Protein AF-A0A958XI95-F1 (afdb_monomer_lite)

Structure (mmCIF, N/CA/C/O backbone):
data_AF-A0A958XI95-F1
#
_entry.id   AF-A0A958XI95-F1
#
loop_
_atom_site.group_PDB
_atom_site.id
_atom_site.type_symbol
_atom_site.label_atom_id
_atom_site.label_alt_id
_atom_site.label_comp_id
_atom_site.label_asym_id
_atom_site.label_entity_id
_atom_site.label_seq_id
_atom_site.pdbx_PDB_ins_code
_atom_site.Cartn_x
_atom_site.Cartn_y
_atom_site.Cartn_z
_atom_site.occupancy
_atom_site.B_iso_or_equiv
_atom_site.auth_seq_id
_atom_site.auth_comp_id
_atom_site.auth_asym_id
_atom_site.auth_atom_id
_atom_site.pdbx_PDB_model_num
ATOM 1 N N . LYS A 1 1 ? 26.316 7.091 27.834 1.00 34.41 1 LYS A N 1
ATOM 2 C CA . LYS A 1 1 ? 27.260 6.663 26.771 1.00 34.41 1 LYS A CA 1
ATOM 3 C C . LYS A 1 1 ? 26.733 7.247 25.465 1.00 34.41 1 LYS A C 1
ATOM 5 O O . LYS A 1 1 ? 25.689 6.812 25.010 1.00 34.41 1 LYS A O 1
ATOM 10 N N . THR A 1 2 ? 27.355 8.315 24.982 1.00 35.72 2 THR A N 1
ATOM 11 C CA . THR A 1 2 ? 26.957 9.104 23.804 1.00 35.72 2 THR A CA 1
ATOM 12 C C . THR A 1 2 ? 27.548 8.501 22.528 1.00 35.72 2 THR A C 1
ATOM 14 O O . THR A 1 2 ? 28.685 8.034 22.557 1.00 35.72 2 THR A O 1
ATOM 17 N N . TRP A 1 3 ? 26.789 8.496 21.426 1.00 38.38 3 TRP A N 1
ATOM 18 C CA . TRP A 1 3 ? 27.244 8.058 20.099 1.00 38.38 3 TRP A CA 1
ATOM 19 C C . TRP A 1 3 ? 26.587 8.900 18.988 1.00 38.38 3 TRP A C 1
ATOM 21 O O . TRP A 1 3 ? 25.364 8.967 18.934 1.00 38.38 3 TRP A O 1
ATOM 31 N N . GLY A 1 4 ? 27.412 9.481 18.099 1.00 38.25 4 GLY A N 1
ATOM 32 C CA . GLY A 1 4 ? 27.038 9.953 16.750 1.00 38.25 4 GLY A CA 1
ATOM 33 C C . GLY A 1 4 ? 26.987 11.480 16.515 1.00 38.25 4 GLY A C 1
ATOM 34 O O . GLY A 1 4 ? 26.253 12.167 17.223 1.00 38.25 4 GLY A O 1
ATOM 35 N N . PRO A 1 5 ? 27.708 12.034 15.510 1.00 53.41 5 PRO A N 1
ATOM 36 C CA . PRO A 1 5 ? 27.548 13.417 15.060 1.00 53.41 5 PRO A CA 1
ATOM 37 C C . PRO A 1 5 ? 26.402 13.508 14.037 1.00 53.41 5 PRO A C 1
ATOM 39 O O . PRO A 1 5 ? 26.404 12.777 13.049 1.00 53.41 5 PRO A O 1
ATOM 42 N N . GLY A 1 6 ? 25.435 14.405 14.260 1.00 43.75 6 GLY A N 1
ATOM 43 C CA . GLY A 1 6 ? 24.374 14.687 13.280 1.00 43.75 6 GLY A CA 1
ATOM 44 C C . GLY A 1 6 ? 22.938 14.752 13.808 1.00 43.75 6 GLY A C 1
ATOM 45 O O . GLY A 1 6 ? 22.043 14.251 13.141 1.00 43.75 6 GLY A O 1
ATOM 46 N N . GLY A 1 7 ? 22.721 15.358 14.980 1.00 47.81 7 GLY A N 1
ATOM 47 C CA . GLY A 1 7 ? 21.636 16.330 15.191 1.00 47.81 7 GLY A CA 1
ATOM 48 C C . GLY A 1 7 ? 20.198 15.959 14.822 1.00 47.81 7 GLY A C 1
ATOM 49 O O . GLY A 1 7 ? 19.493 16.825 14.323 1.00 47.81 7 GLY A O 1
ATOM 50 N N . ASP A 1 8 ? 19.742 14.740 15.093 1.00 54.41 8 ASP A N 1
ATOM 51 C CA . ASP A 1 8 ? 18.304 14.476 15.161 1.00 54.41 8 ASP A CA 1
ATOM 52 C C . ASP A 1 8 ? 17.997 13.586 16.364 1.00 54.41 8 ASP A C 1
ATOM 54 O O . ASP A 1 8 ? 18.097 12.362 16.327 1.00 54.41 8 ASP A O 1
ATOM 58 N N . THR A 1 9 ? 17.734 14.243 17.489 1.00 55.09 9 THR A N 1
ATOM 59 C CA . THR A 1 9 ? 17.314 13.615 18.744 1.00 55.09 9 THR A CA 1
ATOM 60 C C . THR A 1 9 ? 15.825 13.838 18.979 1.00 55.09 9 THR A C 1
ATOM 62 O O . THR A 1 9 ? 15.398 13.983 20.126 1.00 55.09 9 THR A O 1
ATOM 65 N N . THR A 1 10 ? 15.023 13.934 17.915 1.00 61.06 10 THR A N 1
ATOM 66 C CA . THR A 1 10 ? 13.573 14.014 18.069 1.00 61.06 10 THR A CA 1
ATOM 67 C C . THR A 1 10 ? 13.024 12.624 18.381 1.00 61.06 10 THR A C 1
ATOM 69 O O . THR A 1 10 ? 12.944 11.731 17.544 1.00 61.06 10 THR A O 1
ATOM 72 N N . GLN A 1 11 ? 12.690 12.408 19.653 1.00 66.12 11 GLN A N 1
ATOM 73 C CA . GLN A 1 11 ? 11.937 11.233 20.065 1.00 66.12 11 GLN A CA 1
ATOM 74 C C . GLN A 1 11 ? 10.451 11.542 19.895 1.00 66.12 11 GLN A C 1
ATOM 76 O O . GLN A 1 11 ? 9.827 12.149 20.764 1.00 66.12 11 GLN A O 1
ATOM 81 N N . THR A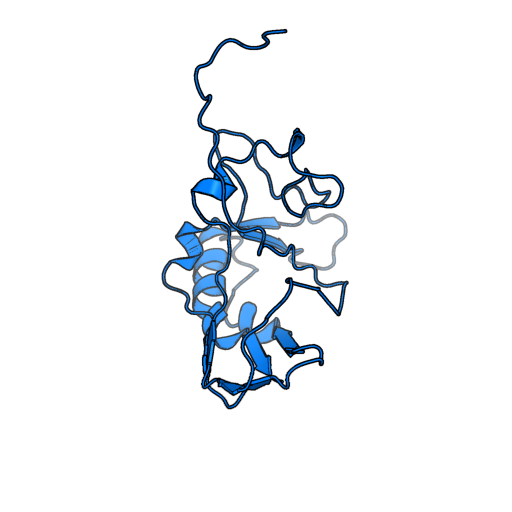 1 12 ? 9.893 11.119 18.768 1.00 69.81 12 THR A N 1
ATOM 82 C CA . THR A 1 12 ? 8.451 11.178 18.523 1.00 69.81 12 THR A CA 1
ATOM 83 C C . THR A 1 12 ? 7.826 9.840 18.900 1.00 69.81 12 THR A C 1
ATOM 85 O O . THR A 1 12 ? 8.386 8.781 18.620 1.00 69.81 12 THR A O 1
ATOM 88 N N . THR A 1 13 ? 6.668 9.881 19.555 1.00 74.38 13 THR A N 1
ATOM 89 C CA . THR A 1 13 ? 5.850 8.688 19.800 1.00 74.38 13 THR A CA 1
ATOM 90 C C . THR A 1 13 ? 4.649 8.722 18.869 1.00 74.38 13 THR A C 1
ATOM 92 O O . THR A 1 13 ? 4.057 9.777 18.652 1.00 74.38 13 THR A O 1
ATOM 95 N N . PHE A 1 14 ? 4.313 7.576 18.295 1.00 78.94 14 PHE A N 1
ATOM 96 C CA . PHE A 1 14 ? 3.119 7.379 17.485 1.00 78.94 14 PHE A CA 1
ATOM 97 C C . PHE A 1 14 ? 2.496 6.034 17.863 1.00 78.94 14 PHE A C 1
ATOM 99 O O . PHE A 1 14 ? 3.168 5.171 18.434 1.00 78.94 14 PHE A O 1
ATOM 106 N N . THR A 1 15 ? 1.205 5.878 17.588 1.00 80.50 15 THR A N 1
ATOM 107 C CA . THR A 1 15 ? 0.494 4.615 17.802 1.00 80.50 15 THR A CA 1
ATOM 108 C C . THR A 1 15 ? 1.061 3.543 16.876 1.00 80.50 15 THR A C 1
ATOM 110 O O . THR A 1 15 ? 1.226 3.798 15.691 1.00 80.50 15 THR A O 1
ATOM 113 N N . ASP A 1 16 ? 1.367 2.361 17.409 1.00 79.25 16 ASP A N 1
ATOM 114 C CA . ASP A 1 16 ? 1.758 1.204 16.597 1.00 79.25 16 ASP A CA 1
ATOM 115 C C . ASP A 1 16 ? 0.500 0.515 16.051 1.00 79.25 16 ASP A C 1
ATOM 117 O O . ASP A 1 16 ? -0.087 -0.349 16.701 1.00 79.25 16 ASP A O 1
ATOM 121 N N . ASP A 1 17 ? 0.045 0.984 14.892 1.00 80.06 17 ASP A N 1
ATOM 122 C CA . ASP A 1 17 ? -1.103 0.464 14.146 1.00 80.06 17 ASP A CA 1
ATOM 123 C C . ASP A 1 17 ? -0.737 0.121 12.688 1.00 80.06 17 ASP A C 1
ATOM 125 O O . ASP A 1 17 ? -1.588 0.087 11.795 1.00 80.06 17 ASP A O 1
ATOM 129 N N . PHE A 1 18 ? 0.543 -0.179 12.439 1.00 84.69 18 PHE A N 1
ATOM 130 C CA . PHE A 1 18 ? 1.045 -0.498 11.103 1.00 84.69 18 PHE A CA 1
ATOM 131 C C . PHE A 1 18 ? 1.036 -1.992 10.836 1.00 84.69 18 PHE A C 1
ATOM 133 O O . PHE A 1 18 ? 1.436 -2.808 11.663 1.00 84.69 18 PHE A O 1
ATOM 140 N N . LEU A 1 19 ? 0.707 -2.349 9.598 1.00 86.81 19 LEU A N 1
ATOM 141 C CA . LEU A 1 19 ? 0.873 -3.702 9.099 1.00 86.81 19 LEU A CA 1
ATOM 142 C C . LEU A 1 19 ? 1.684 -3.726 7.817 1.00 86.81 19 LEU A C 1
ATOM 144 O O . LEU A 1 19 ? 1.472 -2.935 6.900 1.00 86.81 19 LEU A O 1
ATOM 148 N N . LEU A 1 20 ? 2.552 -4.730 7.723 1.00 88.44 20 LEU A N 1
ATOM 149 C CA . LEU A 1 20 ? 3.150 -5.119 6.458 1.00 88.44 20 LEU A CA 1
ATOM 150 C C . LEU A 1 20 ? 2.316 -6.222 5.810 1.00 88.44 20 LEU A C 1
ATOM 152 O O . LEU A 1 20 ? 2.408 -7.394 6.185 1.00 88.44 20 LEU A O 1
ATOM 156 N N . ILE A 1 21 ? 1.537 -5.836 4.805 1.00 86.50 21 ILE A N 1
ATOM 157 C CA . ILE A 1 21 ? 0.726 -6.764 4.021 1.00 86.50 21 ILE A CA 1
ATOM 158 C C . ILE A 1 21 ? 1.600 -7.433 2.954 1.00 86.50 21 ILE A C 1
ATOM 160 O O . ILE A 1 21 ? 2.320 -6.788 2.193 1.00 86.50 21 ILE A O 1
ATOM 164 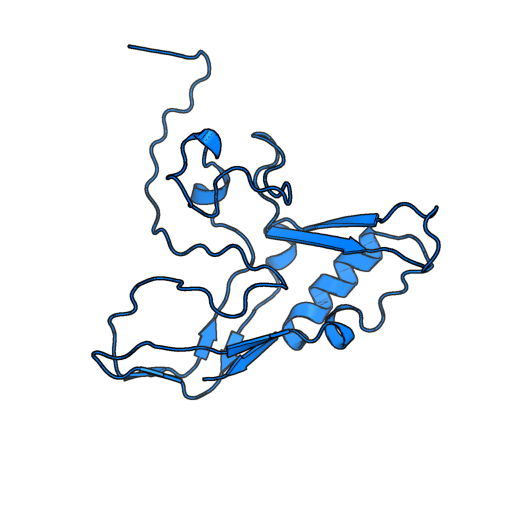N N . ARG A 1 22 ? 1.516 -8.759 2.901 1.00 85.75 22 ARG A N 1
ATOM 165 C CA . ARG A 1 22 ? 2.173 -9.657 1.950 1.00 85.75 22 ARG A CA 1
ATOM 166 C C . ARG A 1 22 ? 1.095 -10.506 1.293 1.00 85.75 22 ARG A C 1
ATOM 168 O O . ARG A 1 22 ? 0.060 -10.788 1.879 1.00 85.75 22 ARG A O 1
ATOM 175 N N . ARG A 1 23 ? 1.364 -11.000 0.089 1.00 78.81 23 ARG A N 1
ATOM 176 C CA . ARG A 1 23 ? 0.410 -11.864 -0.623 1.00 78.81 23 ARG A CA 1
ATOM 177 C C . ARG A 1 23 ? 0.208 -13.242 0.040 1.00 78.81 23 ARG A C 1
ATOM 179 O O . ARG A 1 23 ? -0.757 -13.925 -0.276 1.00 78.81 23 ARG A O 1
ATOM 186 N N . THR A 1 24 ? 1.130 -13.683 0.895 1.00 71.00 24 THR A N 1
ATOM 187 C CA . THR A 1 24 ? 1.210 -15.075 1.373 1.00 71.00 24 THR A CA 1
ATOM 188 C C . THR A 1 24 ? 0.595 -15.330 2.745 1.00 71.00 24 THR A C 1
ATOM 190 O O . THR A 1 24 ? 0.362 -16.491 3.073 1.00 71.00 24 THR A O 1
ATOM 193 N N . VAL A 1 25 ? 0.341 -14.298 3.553 1.00 65.75 25 VAL A N 1
ATOM 194 C CA . VAL A 1 25 ? -0.242 -14.457 4.894 1.00 65.75 25 VAL A CA 1
ATOM 195 C C . VAL A 1 25 ? -1.696 -13.997 4.844 1.00 65.75 25 VAL A C 1
ATOM 197 O O . VAL A 1 25 ? -1.996 -12.952 4.276 1.00 65.75 25 VAL A O 1
ATOM 200 N N . VAL A 1 26 ? -2.596 -14.821 5.382 1.00 75.62 26 VAL A N 1
ATOM 201 C CA . VAL A 1 26 ? -4.052 -14.675 5.203 1.00 75.62 26 VAL A CA 1
ATOM 202 C C . VAL A 1 26 ? -4.710 -13.919 6.366 1.00 75.62 26 VAL A C 1
ATOM 204 O O . VAL A 1 26 ? -5.763 -13.324 6.177 1.00 75.62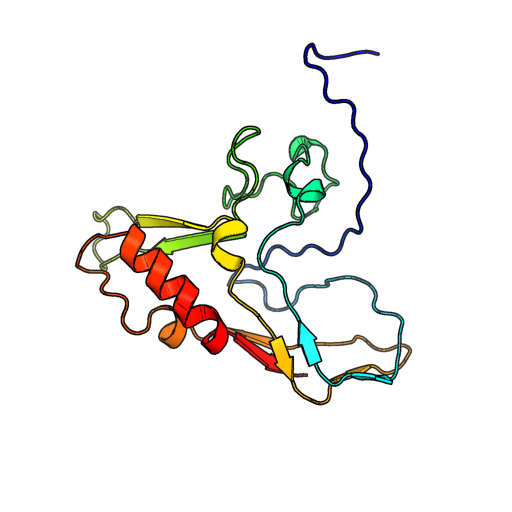 26 VAL A O 1
ATOM 207 N N . GLU A 1 27 ? -4.074 -13.867 7.542 1.00 83.25 27 GLU A N 1
ATOM 208 C CA . GLU A 1 27 ? -4.567 -13.120 8.709 1.00 83.25 27 GLU A CA 1
ATOM 209 C C . GLU A 1 27 ? -3.471 -12.215 9.291 1.00 83.25 27 GLU A C 1
ATOM 211 O O . GLU A 1 27 ? -2.333 -12.644 9.496 1.00 83.25 27 GLU A O 1
ATOM 216 N N . TYR A 1 28 ? -3.831 -10.962 9.583 1.00 82.12 28 TYR A N 1
ATOM 217 C CA . TYR A 1 28 ? -2.948 -9.971 10.191 1.00 82.12 28 TYR A CA 1
ATOM 218 C C . TYR A 1 28 ? -3.610 -9.340 11.422 1.00 82.12 28 TYR A C 1
ATOM 220 O O . TYR A 1 28 ? -4.598 -8.618 11.268 1.00 82.12 28 TYR A O 1
ATOM 228 N N . PRO A 1 29 ? -3.084 -9.557 12.639 1.00 83.81 29 PRO A N 1
ATOM 229 C CA . PRO A 1 29 ? -3.569 -8.848 13.815 1.00 83.81 29 PRO A CA 1
ATOM 230 C C . PRO A 1 29 ? -3.073 -7.395 13.780 1.00 83.81 29 PRO A C 1
ATOM 232 O O . PRO A 1 29 ? -1.884 -7.149 13.954 1.00 83.81 29 PRO A O 1
ATOM 235 N N . ILE A 1 30 ? -3.978 -6.438 13.544 1.00 76.50 30 ILE A N 1
ATOM 236 C CA . ILE A 1 30 ? -3.664 -4.993 13.517 1.00 76.50 30 ILE A CA 1
ATOM 237 C C . ILE A 1 30 ? -3.403 -4.463 14.932 1.00 76.50 30 ILE A C 1
ATOM 239 O O . ILE A 1 30 ? -2.533 -3.628 15.143 1.00 76.50 30 ILE A O 1
ATOM 243 N N . GLY A 1 31 ? -4.173 -4.942 15.910 1.00 81.19 31 GLY A N 1
ATOM 244 C CA . GLY A 1 31 ? -4.116 -4.467 17.287 1.00 81.19 31 GLY A CA 1
ATOM 245 C C . GLY A 1 31 ? -5.409 -4.755 18.041 1.00 81.19 31 GLY A C 1
ATOM 246 O O . GLY A 1 31 ? -6.225 -5.575 17.622 1.00 81.19 31 GLY A O 1
ATOM 247 N N . THR A 1 32 ? -5.604 -4.072 19.168 1.00 83.94 32 THR A N 1
ATOM 248 C CA . THR A 1 32 ? -6.824 -4.208 19.973 1.00 83.94 32 THR A CA 1
ATOM 249 C C . THR A 1 32 ? -7.824 -3.118 19.628 1.00 83.94 32 THR A C 1
ATOM 251 O O . THR A 1 32 ? -7.555 -1.936 19.852 1.00 83.94 32 THR A O 1
ATOM 254 N N . PHE A 1 33 ? -9.009 -3.508 19.177 1.00 85.12 33 PHE A N 1
ATOM 255 C CA . PHE A 1 33 ? -10.120 -2.592 18.966 1.00 85.12 33 PHE A CA 1
ATOM 256 C C . PHE A 1 33 ? -11.117 -2.735 20.122 1.00 85.12 33 PHE A C 1
ATOM 258 O O . PHE A 1 33 ? -11.652 -3.811 20.355 1.00 85.12 33 PHE A O 1
ATOM 265 N N . ARG A 1 34 ? -11.311 -1.675 20.917 1.00 86.44 34 ARG A N 1
ATOM 266 C CA . ARG A 1 34 ? -12.167 -1.703 22.125 1.00 86.44 34 ARG A CA 1
ATOM 267 C C . ARG A 1 34 ? -13.628 -1.299 21.898 1.00 86.44 34 ARG A C 1
ATOM 269 O O . ARG A 1 34 ? -14.486 -1.886 22.558 1.00 86.44 34 ARG A O 1
ATOM 276 N N . PRO A 1 35 ? -13.943 -0.292 21.062 1.00 90.12 35 PRO A N 1
ATOM 277 C CA . PRO A 1 35 ? -15.324 0.146 20.881 1.00 90.12 35 PRO A CA 1
ATOM 278 C C . PRO A 1 35 ? -16.183 -0.971 20.289 1.00 90.12 35 PRO A C 1
ATOM 280 O O . PRO A 1 35 ? -15.820 -1.526 19.261 1.00 90.12 35 PRO A O 1
ATOM 283 N N . SER A 1 36 ? -17.314 -1.290 20.915 1.00 93.50 36 SER A N 1
ATOM 284 C CA . SER A 1 36 ? -18.321 -2.201 20.351 1.00 93.50 36 SER A CA 1
ATOM 285 C C . SER A 1 36 ? -19.441 -1.404 19.685 1.00 93.50 36 SER A C 1
ATOM 287 O O . SER A 1 36 ? -19.651 -0.235 20.016 1.00 93.50 36 SER A O 1
ATOM 289 N N . GLY A 1 37 ? -20.149 -2.025 18.745 1.00 94.06 37 GLY A N 1
ATOM 290 C CA . GLY A 1 37 ? -21.256 -1.401 18.023 1.00 94.06 37 GLY A CA 1
ATOM 291 C C . GLY A 1 37 ? -21.239 -1.679 16.525 1.00 94.06 37 GLY A C 1
ATOM 292 O O . GLY A 1 37 ? -20.504 -2.545 16.047 1.00 94.06 37 GLY A O 1
ATOM 293 N N . ALA A 1 38 ? -22.083 -0.940 15.806 1.00 94.88 38 ALA A N 1
ATOM 294 C CA . ALA A 1 38 ? -22.146 -0.939 14.351 1.00 94.88 38 ALA A CA 1
ATOM 295 C C . ALA A 1 38 ? -21.397 0.277 13.790 1.00 94.88 38 ALA A C 1
ATOM 297 O O . ALA A 1 38 ? -21.525 1.387 14.307 1.00 94.88 38 ALA A O 1
ATOM 298 N N . PHE A 1 39 ? -20.636 0.053 12.725 1.00 94.56 39 PHE A N 1
ATOM 299 C CA . PHE A 1 39 ? -19.864 1.055 12.003 1.00 94.56 39 PHE A CA 1
ATOM 300 C C . PHE A 1 39 ? -20.294 1.049 10.536 1.00 94.56 39 PHE A C 1
ATOM 302 O O . PHE A 1 39 ? -20.494 -0.021 9.963 1.00 94.56 39 PHE A O 1
ATOM 309 N N . ASP A 1 40 ? -20.397 2.233 9.933 1.00 95.25 40 ASP A N 1
ATOM 310 C CA . ASP A 1 40 ? -20.925 2.400 8.568 1.00 95.25 40 ASP A CA 1
ATOM 311 C C . ASP A 1 40 ? -19.847 2.314 7.473 1.00 95.25 40 ASP A C 1
ATOM 313 O O . ASP A 1 40 ? -20.151 2.294 6.273 1.00 95.25 40 ASP A O 1
ATOM 317 N N . ALA A 1 41 ? -18.569 2.317 7.863 1.00 93.38 41 ALA A N 1
ATOM 318 C CA . ALA A 1 41 ? -17.451 2.254 6.934 1.00 93.38 41 ALA A CA 1
ATOM 319 C C . ALA A 1 41 ? -16.150 1.776 7.590 1.00 93.38 41 ALA A C 1
ATOM 321 O O . ALA A 1 41 ? -15.941 1.938 8.791 1.00 93.38 41 ALA A O 1
ATOM 322 N N . VAL A 1 42 ? -15.245 1.272 6.750 1.00 90.56 42 VAL A N 1
ATOM 323 C CA . VAL A 1 42 ? -13.837 1.022 7.078 1.00 90.56 42 VAL A CA 1
ATOM 324 C C . VAL A 1 42 ? -12.963 1.795 6.098 1.00 90.56 42 VAL A C 1
ATOM 326 O O . VAL A 1 42 ? -13.223 1.778 4.890 1.00 90.56 42 VAL A O 1
ATOM 329 N N . HIS A 1 43 ? -11.932 2.465 6.616 1.00 89.75 43 HIS A N 1
ATOM 330 C CA . HIS A 1 43 ? -10.962 3.248 5.846 1.00 89.75 43 HIS A CA 1
ATOM 331 C C . HIS A 1 43 ? -9.556 2.691 6.052 1.00 89.75 43 HIS A C 1
ATOM 333 O O . HIS A 1 43 ? -9.155 2.425 7.183 1.00 89.75 43 HIS A O 1
ATOM 339 N N . PHE A 1 44 ? -8.797 2.567 4.968 1.00 85.81 44 PHE A N 1
ATOM 340 C CA . PHE A 1 44 ? -7.389 2.187 4.987 1.00 85.81 44 PHE A CA 1
ATOM 341 C C . PHE A 1 44 ? -6.540 3.300 4.382 1.00 85.81 44 PHE A C 1
ATOM 343 O O . PHE A 1 44 ? -6.915 3.924 3.387 1.00 85.81 44 PHE A O 1
ATOM 350 N N . GLN A 1 45 ? -5.363 3.513 4.960 1.00 87.06 45 GLN A N 1
ATOM 351 C CA . GLN A 1 45 ? -4.339 4.382 4.395 1.00 87.06 45 GLN A CA 1
ATOM 352 C C . GLN A 1 45 ? -3.179 3.519 3.909 1.00 87.06 45 GLN A C 1
ATOM 354 O O . GLN A 1 45 ? -2.735 2.611 4.609 1.00 87.06 45 GLN A O 1
ATOM 359 N N . VAL A 1 46 ? -2.704 3.785 2.692 1.00 89.81 46 VAL A N 1
ATOM 360 C CA . VAL A 1 46 ? -1.532 3.103 2.135 1.00 89.81 46 VAL A CA 1
ATOM 361 C C . VAL A 1 46 ? -0.301 3.955 2.400 1.00 89.81 46 VAL A C 1
ATOM 363 O O . VAL A 1 46 ? -0.218 5.100 1.957 1.00 89.81 46 VAL A O 1
ATOM 366 N N . GLY A 1 47 ? 0.667 3.371 3.097 1.00 90.12 47 GLY A N 1
ATOM 367 C CA . GLY A 1 47 ? 1.887 4.049 3.514 1.00 90.12 47 GLY A CA 1
ATOM 368 C C . GLY A 1 47 ? 1.928 4.295 5.014 1.00 90.12 47 GLY A C 1
ATOM 369 O O . GLY A 1 47 ? 1.165 3.715 5.780 1.00 90.12 47 GLY A O 1
ATOM 370 N N . LEU A 1 48 ? 2.876 5.129 5.422 1.00 90.00 48 LEU A N 1
ATOM 371 C CA . LEU A 1 48 ? 3.163 5.431 6.818 1.00 90.00 48 LEU A CA 1
ATOM 372 C C . LEU A 1 48 ? 2.973 6.927 7.055 1.00 90.00 48 LEU A C 1
ATOM 374 O O . LEU A 1 48 ? 3.297 7.691 6.158 1.00 90.00 48 LEU A O 1
ATOM 378 N N . PRO A 1 49 ? 2.521 7.373 8.233 1.00 87.12 49 PRO A N 1
ATOM 379 C CA . PRO A 1 49 ? 2.541 8.787 8.584 1.00 87.12 49 PRO A CA 1
ATOM 380 C C . PRO A 1 49 ? 3.982 9.315 8.638 1.00 87.12 49 PRO A C 1
ATOM 382 O O . PRO A 1 49 ? 4.922 8.556 8.888 1.00 87.12 49 PRO A O 1
ATOM 385 N N . ASP A 1 50 ? 4.154 10.630 8.486 1.00 85.06 50 ASP A N 1
ATOM 386 C CA . ASP A 1 50 ? 5.471 11.285 8.416 1.00 85.06 50 ASP A CA 1
ATOM 387 C C . ASP A 1 50 ? 6.387 10.925 9.598 1.00 85.06 50 ASP A C 1
ATOM 389 O O . ASP A 1 50 ? 7.578 10.679 9.421 1.00 85.06 50 ASP A O 1
ATOM 393 N N . ALA A 1 51 ? 5.828 10.814 10.808 1.00 84.75 51 ALA A N 1
ATOM 394 C CA . ALA A 1 51 ? 6.584 10.411 11.993 1.00 84.75 51 ALA A CA 1
ATOM 395 C C . ALA A 1 51 ? 7.129 8.970 11.894 1.00 84.75 51 ALA A C 1
ATOM 397 O O . ALA A 1 51 ? 8.257 8.705 12.306 1.00 84.75 51 ALA A O 1
ATOM 398 N N . ALA A 1 52 ? 6.358 8.040 11.321 1.00 87.88 52 ALA A N 1
ATOM 399 C CA . ALA A 1 52 ? 6.787 6.655 11.123 1.00 87.88 52 ALA A CA 1
ATOM 400 C C . ALA A 1 52 ? 7.768 6.513 9.943 1.00 87.88 52 ALA A C 1
ATOM 402 O O . ALA A 1 52 ? 8.629 5.633 9.965 1.00 87.88 52 ALA A O 1
ATOM 403 N N . GLN A 1 53 ? 7.707 7.412 8.954 1.00 88.31 53 GLN A N 1
ATOM 404 C CA . GLN A 1 53 ? 8.688 7.488 7.861 1.00 88.31 53 GLN A CA 1
ATOM 405 C C . GLN A 1 53 ? 10.105 7.846 8.335 1.00 88.31 53 GLN A C 1
ATOM 407 O O . GLN A 1 53 ? 11.081 7.513 7.667 1.00 88.31 53 GLN A O 1
ATOM 412 N N . GLN A 1 54 ? 10.231 8.499 9.492 1.00 84.69 54 GLN A N 1
ATOM 413 C CA . GLN A 1 54 ? 11.509 8.946 10.060 1.00 84.69 54 GLN A CA 1
ATOM 414 C C . GLN A 1 54 ? 12.121 7.948 11.056 1.00 84.69 54 GLN A C 1
ATOM 416 O O . GLN A 1 54 ? 13.181 8.203 11.631 1.00 84.69 54 GLN A O 1
ATOM 421 N N . VAL A 1 55 ? 11.478 6.797 11.267 1.00 86.62 55 VAL A N 1
ATOM 422 C CA . VAL A 1 55 ? 11.983 5.750 12.162 1.00 86.62 55 VAL A CA 1
ATOM 423 C C . VAL A 1 55 ? 13.331 5.238 11.675 1.00 86.62 55 VAL A C 1
ATOM 425 O O . VAL A 1 55 ? 13.521 4.979 10.492 1.00 86.62 55 VAL A O 1
ATOM 428 N N . ILE A 1 56 ? 14.253 5.001 12.610 1.00 89.12 56 ILE A N 1
ATOM 429 C CA . ILE A 1 56 ? 15.487 4.256 12.350 1.00 89.12 56 ILE A CA 1
ATOM 430 C C . ILE A 1 56 ? 15.146 2.757 12.412 1.00 89.12 56 ILE A C 1
ATOM 432 O O . ILE A 1 56 ? 14.980 2.229 13.516 1.00 89.12 56 ILE A O 1
ATOM 436 N N . PRO A 1 57 ? 15.081 2.022 11.282 1.00 90.38 57 PRO A N 1
ATOM 437 C CA . PRO A 1 57 ? 14.543 0.655 11.269 1.00 90.38 57 PRO A CA 1
ATOM 438 C C . PRO A 1 57 ? 15.309 -0.315 12.170 1.00 90.38 57 PRO A C 1
ATOM 440 O O . PRO A 1 57 ? 14.738 -1.245 12.737 1.00 90.38 57 PRO A O 1
ATOM 443 N N . ALA A 1 58 ? 16.618 -0.099 12.326 1.00 88.50 58 ALA A N 1
ATOM 444 C CA . ALA A 1 58 ? 17.478 -0.918 13.177 1.00 88.50 58 ALA A CA 1
ATOM 445 C C . ALA A 1 58 ? 17.119 -0.839 14.673 1.00 88.50 58 ALA A C 1
ATOM 447 O O . ALA A 1 58 ? 17.508 -1.725 15.430 1.00 88.50 58 ALA A O 1
ATOM 448 N N . LEU A 1 59 ? 16.393 0.205 15.087 1.00 89.38 59 LEU A N 1
ATOM 449 C CA . LEU A 1 59 ? 15.965 0.431 16.468 1.00 89.38 59 LEU A CA 1
ATOM 450 C C . LEU A 1 59 ? 14.494 0.062 16.709 1.00 89.38 59 LEU A C 1
ATOM 452 O O . LEU A 1 59 ? 14.055 0.089 17.857 1.00 89.38 59 LEU A O 1
ATOM 456 N N . ALA A 1 60 ? 13.734 -0.289 15.665 1.00 88.69 60 ALA A N 1
ATOM 457 C CA . ALA A 1 60 ? 12.355 -0.732 15.833 1.00 88.69 60 ALA A CA 1
ATOM 458 C C . ALA A 1 60 ? 12.299 -2.068 16.615 1.00 88.69 60 ALA A C 1
ATOM 460 O O . ALA A 1 60 ? 13.211 -2.898 16.477 1.00 88.69 60 ALA A O 1
ATOM 461 N N . PRO A 1 61 ? 11.247 -2.306 17.427 1.00 87.94 61 PRO A N 1
ATOM 462 C CA . PRO A 1 61 ? 11.126 -3.516 18.238 1.00 87.94 61 PRO A CA 1
ATOM 463 C C . PRO A 1 61 ? 11.266 -4.810 17.426 1.00 87.94 61 PRO A C 1
ATOM 465 O O . PRO A 1 61 ? 10.948 -4.874 16.238 1.00 87.94 61 PRO A O 1
ATOM 468 N N . THR A 1 62 ? 11.751 -5.879 18.057 1.00 88.00 62 THR A N 1
ATOM 469 C CA . THR A 1 62 ? 11.867 -7.191 17.402 1.00 88.00 62 THR A CA 1
ATOM 470 C C . THR A 1 62 ? 10.509 -7.665 16.884 1.00 88.00 62 THR A C 1
ATOM 472 O O . THR A 1 62 ? 9.530 -7.650 17.617 1.00 88.00 62 THR A O 1
ATOM 475 N N . GLY A 1 63 ? 10.462 -8.086 15.616 1.00 84.75 63 GLY A N 1
ATOM 476 C CA . GLY A 1 63 ? 9.226 -8.506 14.945 1.00 84.75 63 GLY A CA 1
ATOM 477 C C . GLY A 1 63 ? 8.379 -7.363 14.374 1.00 84.75 63 GLY A C 1
ATOM 478 O O . GLY A 1 63 ? 7.430 -7.637 13.647 1.00 84.75 63 GLY A O 1
ATOM 479 N N . HIS A 1 64 ? 8.733 -6.102 14.636 1.00 88.69 64 HIS A N 1
ATOM 480 C CA . HIS A 1 64 ? 7.958 -4.950 14.180 1.00 88.69 64 HIS A CA 1
ATOM 481 C C . HIS A 1 64 ? 8.029 -4.761 12.646 1.00 88.69 64 HIS A C 1
ATOM 483 O O . HIS A 1 64 ? 9.120 -4.897 12.073 1.00 88.69 64 HIS A O 1
ATOM 489 N N . PRO A 1 65 ? 6.925 -4.377 11.967 1.00 89.75 65 PRO A N 1
ATOM 490 C CA . PRO A 1 65 ? 6.885 -4.167 10.512 1.00 89.75 65 PRO A CA 1
ATOM 491 C C . PRO A 1 65 ? 7.915 -3.160 9.980 1.00 89.75 65 PRO A C 1
ATOM 493 O O . PRO A 1 65 ? 8.465 -3.351 8.898 1.00 89.75 65 PRO A O 1
ATOM 496 N N . LEU A 1 66 ? 8.228 -2.124 10.766 1.00 91.62 66 LEU A N 1
ATOM 497 C CA . LEU A 1 66 ? 9.232 -1.099 10.427 1.00 91.62 66 LEU A CA 1
ATOM 498 C C . LEU A 1 66 ? 10.692 -1.532 10.630 1.00 91.62 66 LEU A C 1
ATOM 500 O O . LEU A 1 66 ? 11.597 -0.731 10.420 1.00 91.62 66 LEU A O 1
ATOM 504 N N . ARG A 1 67 ? 10.976 -2.773 11.039 1.00 91.81 67 ARG A N 1
ATOM 505 C CA . ARG A 1 67 ? 12.354 -3.286 10.961 1.00 91.81 67 ARG A CA 1
ATOM 506 C C . ARG A 1 67 ? 12.772 -3.499 9.505 1.00 91.81 67 ARG A C 1
ATOM 508 O O . ARG A 1 67 ? 11.899 -3.630 8.652 1.00 91.81 67 ARG A O 1
ATOM 515 N N . PRO A 1 68 ? 14.081 -3.599 9.195 1.00 89.75 68 PRO A N 1
ATOM 516 C CA . PRO A 1 68 ? 14.524 -4.023 7.872 1.00 89.75 68 PRO A CA 1
ATOM 517 C C . PRO A 1 68 ? 13.865 -5.351 7.486 1.00 89.75 68 PRO A C 1
ATOM 519 O O . PRO A 1 68 ? 14.017 -6.351 8.188 1.00 89.75 68 PRO A O 1
ATOM 522 N N . GLN A 1 69 ? 13.124 -5.335 6.382 1.00 89.56 69 GLN A N 1
ATOM 523 C CA . GLN A 1 69 ? 12.438 -6.498 5.823 1.00 89.56 69 GLN A CA 1
ATOM 524 C C . GLN A 1 69 ? 13.186 -6.995 4.586 1.00 89.56 69 GLN A C 1
ATOM 526 O O . GLN A 1 69 ? 13.833 -6.208 3.891 1.00 89.56 69 GLN A O 1
ATOM 531 N N . SER A 1 70 ? 13.047 -8.281 4.264 1.00 88.25 70 SER A N 1
ATOM 532 C CA . SER A 1 70 ? 13.625 -8.889 3.055 1.00 88.25 70 SER A CA 1
ATOM 533 C C . SER A 1 70 ? 13.167 -8.225 1.753 1.00 88.25 70 SER A C 1
ATOM 535 O O . SER A 1 70 ? 13.880 -8.224 0.756 1.00 88.25 70 SER A O 1
ATOM 537 N N . GLU A 1 71 ? 11.978 -7.633 1.766 1.00 86.44 71 GLU A N 1
ATOM 538 C CA . GLU A 1 71 ? 11.354 -6.957 0.639 1.00 86.44 71 GLU A CA 1
ATOM 539 C C . GLU A 1 71 ? 12.031 -5.616 0.319 1.00 86.44 71 GLU A C 1
ATOM 541 O O . GLU A 1 71 ? 11.833 -5.084 -0.774 1.00 86.44 71 GLU A O 1
A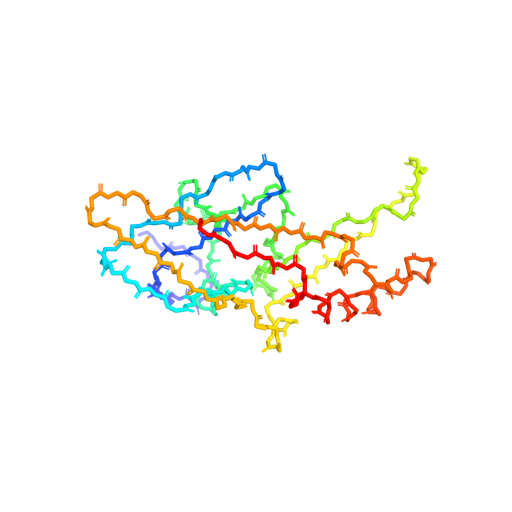TOM 546 N N . GLY A 1 72 ? 12.852 -5.084 1.233 1.00 89.31 72 GLY A N 1
ATOM 547 C CA . GLY A 1 72 ? 13.623 -3.860 1.019 1.00 89.31 72 GLY A CA 1
ATOM 548 C C . GLY A 1 72 ? 12.745 -2.620 0.862 1.00 89.31 72 GLY A C 1
ATOM 549 O O . GLY A 1 72 ? 12.986 -1.816 -0.032 1.00 89.31 72 GLY A O 1
ATOM 550 N N . LEU A 1 73 ? 11.698 -2.490 1.687 1.00 92.88 73 LEU A N 1
ATOM 551 C CA . LEU A 1 73 ? 10.806 -1.324 1.643 1.00 92.88 73 LEU A CA 1
ATOM 552 C C . LEU A 1 73 ? 11.462 -0.054 2.202 1.00 92.88 73 LEU A C 1
ATOM 554 O O . LEU A 1 73 ? 11.052 1.042 1.851 1.00 92.88 73 LEU A O 1
ATOM 558 N N . TRP A 1 74 ? 12.481 -0.191 3.051 1.00 93.44 74 TRP A N 1
ATOM 559 C CA . TRP A 1 74 ? 13.296 0.930 3.512 1.00 93.44 74 TRP A CA 1
ATOM 560 C C . TRP A 1 74 ? 14.416 1.216 2.512 1.00 93.44 74 TRP A C 1
ATOM 562 O O . TRP A 1 74 ? 15.273 0.358 2.294 1.00 93.44 74 TRP A O 1
ATOM 572 N N . LEU A 1 75 ? 14.434 2.421 1.941 1.00 91.81 75 LEU A N 1
ATOM 573 C CA . LEU A 1 75 ? 15.411 2.830 0.925 1.00 91.81 75 LEU A CA 1
ATOM 574 C C . LEU A 1 75 ? 16.570 3.668 1.483 1.00 91.81 75 LEU A C 1
ATOM 576 O O . LEU A 1 75 ? 17.435 4.108 0.732 1.00 91.81 75 LEU A O 1
ATOM 580 N N . GLY A 1 76 ? 16.618 3.865 2.801 1.00 89.19 76 GLY A N 1
ATOM 581 C CA . GLY A 1 76 ? 17.622 4.695 3.463 1.00 89.19 76 GLY A CA 1
ATOM 582 C C . GLY A 1 76 ? 17.045 6.008 3.982 1.00 89.19 76 GLY A C 1
ATOM 583 O O . GLY A 1 76 ? 15.905 6.363 3.699 1.00 89.19 76 GLY A O 1
ATOM 584 N N . ARG A 1 77 ? 17.850 6.732 4.764 1.00 84.31 77 ARG A N 1
ATOM 585 C CA . ARG A 1 77 ? 17.409 7.924 5.506 1.00 84.31 77 ARG A CA 1
ATOM 586 C C . ARG A 1 77 ? 16.879 9.040 4.604 1.00 84.31 77 ARG A C 1
ATOM 588 O O . ARG A 1 77 ? 15.920 9.701 4.976 1.00 84.31 77 ARG A O 1
ATOM 595 N N . ASP A 1 78 ? 17.481 9.222 3.433 1.00 85.88 78 ASP A N 1
ATOM 596 C CA . ASP A 1 78 ? 17.137 10.326 2.531 1.00 85.88 78 ASP A CA 1
ATOM 597 C C . ASP A 1 78 ? 15.851 10.063 1.730 1.00 85.88 78 ASP A C 1
ATOM 599 O O . ASP A 1 78 ? 15.324 10.966 1.089 1.00 85.88 78 ASP A O 1
ATOM 603 N N . THR A 1 79 ? 15.350 8.822 1.730 1.00 88.12 79 THR A N 1
ATOM 604 C CA . THR A 1 79 ? 14.189 8.405 0.924 1.00 88.12 79 THR A CA 1
ATOM 605 C C . THR A 1 79 ? 13.044 7.834 1.759 1.00 88.12 79 THR A C 1
ATOM 607 O O . THR A 1 79 ? 11.883 7.997 1.390 1.00 88.12 79 THR A O 1
ATOM 610 N N . GLY A 1 80 ? 13.337 7.182 2.883 1.00 91.00 80 GLY A N 1
ATOM 611 C CA . GLY A 1 80 ? 12.329 6.604 3.765 1.00 91.00 80 GLY A CA 1
ATOM 612 C C . GLY A 1 80 ? 11.809 5.236 3.312 1.00 91.00 80 GLY A C 1
ATOM 613 O O . GLY A 1 80 ? 12.462 4.501 2.558 1.00 91.00 80 GLY A O 1
ATOM 614 N N . PHE A 1 81 ? 10.617 4.884 3.793 1.00 93.56 81 PHE A N 1
ATOM 615 C CA . PHE A 1 81 ? 9.880 3.701 3.362 1.00 93.56 81 PHE A CA 1
ATOM 616 C C . PHE A 1 81 ? 9.075 3.969 2.089 1.00 93.56 81 PHE A C 1
ATOM 618 O O . PHE A 1 81 ? 8.381 4.982 1.950 1.00 93.56 81 PHE A O 1
ATOM 625 N N . VAL A 1 82 ? 9.076 2.987 1.190 1.00 94.44 82 VAL A N 1
ATOM 626 C CA . VAL A 1 82 ? 8.062 2.878 0.138 1.00 94.44 82 VAL A CA 1
ATOM 627 C C . VAL A 1 82 ? 6.774 2.296 0.712 1.00 94.44 82 VAL A C 1
ATOM 629 O O . VAL A 1 82 ? 6.793 1.371 1.523 1.00 94.44 82 VAL A O 1
ATOM 632 N N . ALA A 1 83 ? 5.645 2.843 0.275 1.00 93.69 83 ALA A N 1
ATOM 633 C CA . ALA A 1 83 ? 4.314 2.448 0.717 1.00 93.69 83 ALA A CA 1
ATOM 634 C C . ALA A 1 83 ? 3.823 1.172 0.011 1.00 93.69 83 ALA A C 1
ATOM 636 O O . ALA A 1 83 ? 3.099 0.371 0.596 1.00 93.69 83 ALA A O 1
ATOM 637 N N . LEU A 1 84 ? 4.249 0.957 -1.237 1.00 93.31 84 LEU A N 1
ATOM 638 C CA . LEU A 1 84 ? 3.988 -0.265 -1.994 1.00 93.31 84 LEU A CA 1
ATOM 639 C C . LEU A 1 84 ? 5.184 -0.574 -2.895 1.00 93.31 84 LEU A C 1
ATOM 641 O O . LEU A 1 84 ? 5.748 0.315 -3.536 1.00 93.31 84 LEU A O 1
ATOM 645 N N . LYS A 1 85 ? 5.537 -1.855 -2.981 1.00 94.50 85 LYS A N 1
ATOM 646 C CA . LYS A 1 85 ? 6.514 -2.377 -3.936 1.00 94.50 85 LYS A CA 1
ATOM 647 C C . LYS A 1 85 ? 5.857 -3.460 -4.779 1.00 94.50 85 LYS A C 1
ATOM 649 O O . LYS A 1 85 ? 5.353 -4.439 -4.235 1.00 94.50 85 LYS A O 1
ATOM 654 N N . LEU A 1 86 ? 5.905 -3.297 -6.098 1.00 93.00 86 LEU A N 1
ATOM 655 C CA . LEU A 1 86 ? 5.501 -4.321 -7.058 1.00 93.00 86 LEU A CA 1
ATOM 656 C C . LEU A 1 86 ? 6.727 -4.758 -7.855 1.00 93.00 86 LEU A C 1
ATOM 658 O O . LEU A 1 86 ? 7.495 -3.925 -8.327 1.00 93.00 86 LEU A O 1
ATOM 662 N N . VAL A 1 87 ? 6.908 -6.066 -7.998 1.00 92.06 87 VAL A N 1
ATOM 663 C CA . VAL A 1 87 ? 7.938 -6.651 -8.861 1.00 92.06 87 VAL A CA 1
ATOM 664 C C . VAL A 1 87 ? 7.208 -7.378 -9.978 1.00 92.06 87 VAL A C 1
ATOM 666 O O . VAL A 1 87 ? 6.440 -8.303 -9.710 1.00 92.06 87 VAL A O 1
ATOM 669 N N . LEU A 1 88 ? 7.395 -6.910 -11.208 1.00 90.44 88 LEU A N 1
ATOM 670 C CA . LEU A 1 88 ? 6.675 -7.369 -12.388 1.00 90.44 88 LEU A CA 1
ATOM 671 C C . LEU A 1 88 ? 7.643 -8.049 -13.347 1.00 90.44 88 LEU A C 1
ATOM 673 O O . LEU A 1 88 ? 8.604 -7.439 -13.806 1.00 90.44 88 LEU A O 1
ATOM 677 N N . THR A 1 89 ? 7.361 -9.299 -13.694 1.00 89.06 89 THR A N 1
ATOM 678 C CA . THR A 1 89 ? 8.014 -9.960 -14.826 1.00 89.06 89 THR A CA 1
ATOM 679 C C . THR A 1 89 ? 7.089 -9.836 -16.029 1.00 89.06 89 THR A C 1
ATOM 681 O O . THR A 1 89 ? 5.950 -10.300 -15.979 1.00 89.06 89 THR A O 1
ATOM 684 N N . ARG A 1 90 ? 7.551 -9.165 -17.090 1.00 84.06 90 ARG A N 1
ATOM 685 C CA . ARG A 1 90 ? 6.741 -8.873 -18.287 1.00 84.06 90 ARG A CA 1
ATOM 686 C C . ARG A 1 90 ? 6.407 -10.105 -19.124 1.00 84.06 90 ARG A C 1
ATOM 688 O O . ARG A 1 90 ? 5.419 -10.102 -19.852 1.00 84.06 90 ARG A O 1
ATOM 695 N N . ASP A 1 91 ? 7.236 -11.133 -19.034 1.00 82.00 91 ASP A N 1
ATOM 696 C CA . ASP A 1 91 ? 7.124 -12.359 -19.809 1.00 82.00 91 ASP A CA 1
ATOM 697 C C . ASP A 1 91 ? 7.494 -13.584 -18.954 1.00 82.00 91 ASP A C 1
ATOM 699 O O . ASP A 1 91 ? 7.739 -13.485 -17.750 1.00 82.00 91 ASP A O 1
ATOM 703 N N . THR A 1 92 ? 7.482 -14.765 -19.568 1.00 84.69 92 THR A N 1
ATOM 704 C CA . THR A 1 92 ? 7.833 -16.029 -18.906 1.00 84.69 92 THR A CA 1
ATOM 705 C C . THR A 1 92 ? 9.294 -16.432 -19.118 1.00 84.69 92 THR A C 1
ATOM 707 O O . THR A 1 92 ? 9.679 -17.535 -18.725 1.00 84.69 92 THR A O 1
ATOM 710 N N . PHE A 1 93 ? 10.109 -15.606 -19.780 1.00 85.75 93 PHE A N 1
ATOM 711 C CA . PHE A 1 93 ? 11.505 -15.920 -20.052 1.00 85.75 93 PHE A CA 1
ATOM 712 C C . PHE A 1 93 ? 12.347 -15.679 -18.801 1.00 85.75 93 PHE A C 1
ATOM 714 O O . PHE A 1 93 ? 12.367 -14.596 -18.224 1.00 85.75 93 PHE A O 1
ATOM 721 N N . SER A 1 94 ? 13.128 -16.683 -18.404 1.00 82.88 94 SER A N 1
ATOM 722 C CA . SER A 1 94 ? 14.006 -16.594 -17.231 1.00 82.88 94 SER A CA 1
ATOM 723 C C . SER A 1 94 ? 15.143 -15.576 -17.381 1.00 82.88 94 SER A C 1
ATOM 725 O O . SER A 1 94 ? 15.800 -15.249 -16.398 1.00 82.88 94 SER A O 1
ATOM 727 N N . SER A 1 95 ? 15.417 -15.114 -18.604 1.00 87.06 95 SER A N 1
ATOM 728 C CA . SER A 1 95 ? 16.438 -14.107 -18.908 1.00 87.06 95 SER A CA 1
ATOM 729 C C . SER A 1 95 ? 15.939 -12.670 -18.783 1.00 87.06 95 SER A C 1
ATOM 731 O O . SER A 1 95 ? 16.762 -11.758 -18.711 1.00 87.06 95 SER A O 1
ATOM 733 N N . THR A 1 96 ? 14.623 -12.445 -18.790 1.00 86.94 96 THR A N 1
ATOM 734 C CA . THR A 1 96 ? 14.070 -11.095 -18.684 1.00 86.94 96 THR A CA 1
ATOM 735 C C . THR A 1 96 ? 14.122 -10.653 -17.226 1.00 86.94 96 THR A C 1
ATOM 737 O O . THR A 1 96 ? 13.493 -11.249 -16.351 1.00 86.94 96 THR A O 1
ATOM 740 N N . ALA A 1 97 ? 14.895 -9.602 -16.955 1.00 89.12 97 ALA A N 1
ATOM 741 C CA . ALA A 1 97 ? 14.960 -9.012 -15.626 1.00 89.12 97 ALA A CA 1
ATOM 742 C C . ALA A 1 97 ? 13.588 -8.418 -15.242 1.00 89.12 97 ALA A C 1
ATOM 744 O O . ALA A 1 97 ? 13.002 -7.698 -16.055 1.00 89.12 97 ALA A O 1
ATOM 745 N N . PRO A 1 98 ? 13.073 -8.683 -14.028 1.00 92.06 98 PRO A N 1
ATOM 746 C CA . PRO A 1 98 ? 11.837 -8.069 -13.560 1.00 92.06 98 PRO A CA 1
ATOM 747 C C . PRO A 1 98 ? 11.973 -6.556 -13.376 1.00 92.06 98 PRO A C 1
ATOM 749 O O . PRO A 1 98 ? 12.988 -6.063 -12.878 1.00 92.06 98 PRO A O 1
ATOM 752 N N . ASP A 1 99 ? 10.904 -5.830 -13.679 1.00 92.69 99 ASP A N 1
ATOM 753 C CA . ASP A 1 99 ? 10.782 -4.409 -13.387 1.00 92.69 99 ASP A CA 1
ATOM 754 C C . ASP A 1 99 ? 10.283 -4.213 -11.950 1.00 92.69 99 ASP A C 1
ATOM 756 O O . ASP A 1 99 ? 9.327 -4.852 -11.503 1.00 92.69 99 ASP A O 1
ATOM 760 N N . THR A 1 100 ? 10.934 -3.322 -11.202 1.00 93.56 100 THR A N 1
ATOM 761 C CA . THR A 1 100 ? 10.533 -2.984 -9.829 1.00 93.56 100 THR A CA 1
ATOM 762 C C . THR A 1 100 ? 9.868 -1.617 -9.804 1.00 93.56 100 THR A C 1
ATOM 764 O O . THR A 1 100 ? 10.491 -0.604 -10.108 1.00 93.56 100 THR A O 1
ATOM 767 N N . LEU A 1 101 ? 8.604 -1.589 -9.395 1.00 95.62 101 LEU A N 1
ATOM 768 C CA . LEU A 1 101 ? 7.818 -0.379 -9.216 1.00 95.62 101 LEU A CA 1
ATOM 769 C C . LEU A 1 101 ? 7.764 -0.056 -7.725 1.00 95.62 101 LEU A C 1
ATOM 771 O O . LEU A 1 101 ? 7.302 -0.862 -6.913 1.00 95.62 101 LEU A O 1
ATOM 775 N N . LEU A 1 102 ? 8.227 1.139 -7.379 1.00 95.56 102 LEU A N 1
ATOM 776 C CA . LEU A 1 102 ? 8.247 1.659 -6.017 1.00 95.56 102 LEU A CA 1
ATOM 777 C C . LEU A 1 102 ? 7.261 2.817 -5.926 1.00 95.56 102 LEU A C 1
ATOM 779 O O . LEU A 1 102 ? 7.374 3.783 -6.685 1.00 95.56 102 LEU A O 1
ATOM 783 N N . PHE A 1 103 ? 6.292 2.708 -5.023 1.00 95.38 103 PHE A N 1
ATOM 784 C CA . PHE A 1 103 ? 5.301 3.745 -4.771 1.00 95.38 103 PHE A CA 1
ATOM 785 C C . PHE A 1 103 ? 5.544 4.356 -3.399 1.00 95.38 103 PHE A C 1
ATOM 787 O O . PHE A 1 103 ? 5.651 3.642 -2.399 1.00 95.38 103 PHE A O 1
ATOM 794 N N . HIS A 1 104 ? 5.616 5.677 -3.348 1.00 92.94 104 HIS A N 1
ATOM 795 C CA . HIS A 1 104 ? 5.762 6.428 -2.108 1.00 92.94 104 HIS A CA 1
ATOM 796 C C . HIS A 1 104 ? 4.395 6.903 -1.630 1.00 92.94 104 HIS A C 1
ATOM 798 O O . HIS A 1 104 ? 3.453 6.985 -2.408 1.00 92.94 104 HIS A O 1
ATOM 804 N N . GLN A 1 105 ? 4.279 7.252 -0.353 1.00 90.31 105 GLN A N 1
ATOM 805 C CA . GLN A 1 105 ? 3.028 7.758 0.217 1.00 90.31 105 GLN A CA 1
ATOM 806 C C . GLN A 1 105 ? 2.387 8.911 -0.596 1.00 90.31 105 GLN A C 1
ATOM 808 O O . GLN A 1 105 ? 1.169 8.869 -0.781 1.00 90.31 105 GLN A O 1
ATOM 813 N N . PRO A 1 106 ? 3.139 9.879 -1.173 1.00 90.62 106 PRO A N 1
ATOM 814 C CA . PRO A 1 106 ? 2.552 10.907 -2.036 1.00 90.62 106 PRO A CA 1
ATOM 815 C C . PRO A 1 106 ? 1.797 10.365 -3.259 1.00 90.62 106 PRO A C 1
ATOM 817 O O . PRO A 1 106 ? 0.832 10.996 -3.694 1.00 90.62 106 PRO A O 1
ATOM 820 N N . ASP A 1 107 ? 2.173 9.182 -3.767 1.00 92.25 107 ASP A N 1
ATOM 821 C CA . ASP A 1 107 ? 1.497 8.524 -4.894 1.00 92.25 107 ASP A CA 1
ATOM 822 C C . ASP A 1 107 ? 0.039 8.141 -4.548 1.00 92.25 107 ASP A C 1
ATOM 824 O O . ASP A 1 107 ? -0.770 7.957 -5.450 1.00 92.25 107 ASP A O 1
ATOM 828 N N . PHE A 1 108 ? -0.325 8.054 -3.260 1.00 90.56 108 PHE A N 1
ATOM 829 C CA . PHE A 1 108 ? -1.651 7.619 -2.791 1.00 90.56 108 PHE A CA 1
ATOM 830 C C . PHE A 1 108 ? -2.527 8.752 -2.251 1.00 90.56 108 PHE A C 1
ATOM 832 O O . PHE A 1 108 ? -3.643 8.502 -1.808 1.00 90.56 108 PHE A O 1
ATOM 839 N N . THR A 1 109 ? -2.069 10.003 -2.298 1.00 81.69 109 THR A N 1
ATOM 840 C CA . THR A 1 109 ? -2.785 11.158 -1.712 1.00 81.69 109 THR A CA 1
ATOM 841 C C . THR A 1 109 ? -4.203 11.361 -2.253 1.00 81.69 109 THR A C 1
ATOM 843 O O . THR A 1 109 ? -5.062 11.8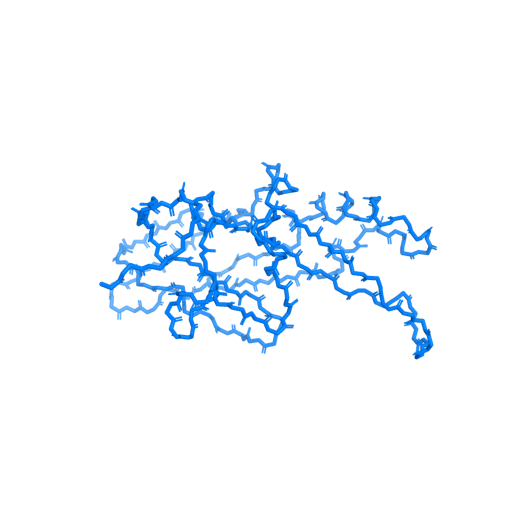97 -1.556 1.00 81.69 109 THR A O 1
ATOM 846 N N . THR A 1 110 ? -4.468 10.912 -3.480 1.00 77.69 110 THR A N 1
ATOM 847 C CA . THR A 1 110 ? -5.782 10.993 -4.137 1.00 77.69 110 THR A CA 1
ATOM 848 C C . THR A 1 110 ? -6.596 9.700 -4.038 1.00 77.69 110 THR A C 1
ATOM 850 O O . THR A 1 110 ? -7.748 9.665 -4.468 1.00 77.69 110 THR A O 1
ATOM 853 N N . VAL A 1 111 ? -6.025 8.636 -3.466 1.00 84.00 111 VAL A N 1
ATOM 854 C CA . VAL A 1 111 ? -6.645 7.312 -3.373 1.00 84.00 111 VAL A CA 1
ATOM 855 C C . VAL A 1 111 ? -7.306 7.158 -2.011 1.00 84.00 111 VAL A C 1
ATOM 857 O O . VAL A 1 111 ? -6.649 7.184 -0.975 1.00 84.00 111 VAL A O 1
ATOM 860 N N . GLN A 1 112 ? -8.619 6.950 -2.018 1.00 80.69 112 GLN A N 1
ATOM 861 C CA . GLN A 1 112 ? -9.385 6.614 -0.822 1.00 80.69 112 GLN A CA 1
ATOM 862 C C . GLN A 1 112 ? -9.693 5.120 -0.848 1.00 80.69 112 GLN A C 1
ATOM 864 O O . GLN A 1 112 ? -10.479 4.659 -1.677 1.00 80.69 112 GLN A O 1
ATOM 869 N N . LEU A 1 113 ? -9.068 4.358 0.050 1.00 87.06 113 LEU A N 1
ATOM 870 C CA . LEU A 1 113 ? -9.413 2.955 0.258 1.00 87.06 113 LEU A CA 1
ATOM 871 C C . LEU A 1 113 ? -10.487 2.872 1.336 1.00 87.06 113 LEU A C 1
ATOM 873 O O . LEU A 1 113 ? -10.207 2.633 2.509 1.00 87.06 113 LEU A O 1
ATOM 877 N N . GLN A 1 114 ? -11.724 3.125 0.924 1.00 90.06 114 GLN A N 1
ATOM 878 C CA . GLN A 1 114 ? -12.891 3.123 1.791 1.00 90.06 114 GLN A CA 1
ATOM 879 C C . GLN A 1 114 ? -13.922 2.119 1.288 1.00 90.06 114 GLN A C 1
ATOM 881 O O . GLN A 1 114 ? -14.253 2.097 0.105 1.00 90.06 114 GLN A O 1
ATOM 886 N N . GLN A 1 115 ? -14.505 1.370 2.219 1.00 91.38 115 GLN A N 1
ATOM 887 C CA . GLN A 1 115 ? -15.697 0.575 1.968 1.00 91.38 115 GLN A CA 1
ATOM 888 C C . GLN A 1 115 ? -16.799 0.998 2.929 1.00 91.38 115 GLN A C 1
ATOM 890 O O . GLN A 1 115 ? -16.605 0.979 4.142 1.00 91.38 115 GLN A O 1
ATOM 895 N N . THR A 1 116 ? -17.959 1.355 2.384 1.00 92.69 116 THR A N 1
ATOM 896 C CA . THR A 1 116 ? -19.187 1.536 3.163 1.00 92.69 116 THR A CA 1
ATOM 897 C C . THR A 1 116 ? -19.919 0.205 3.313 1.00 92.69 116 THR A C 1
ATOM 899 O O . THR A 1 116 ? -19.867 -0.651 2.423 1.00 92.69 116 THR A O 1
ATOM 902 N N . GLY A 1 117 ? -20.585 0.023 4.448 1.00 91.19 117 GLY A N 1
ATOM 903 C CA . GLY A 1 117 ? -21.282 -1.208 4.810 1.00 91.19 117 GLY A CA 1
ATOM 904 C C . GLY A 1 117 ? -21.553 -1.262 6.308 1.00 91.19 117 GLY A C 1
ATOM 905 O O . GLY A 1 117 ? -21.113 -0.389 7.042 1.00 91.19 117 GLY A O 1
ATOM 906 N N . VAL A 1 118 ? -22.267 -2.288 6.763 1.00 93.06 118 VAL A N 1
ATOM 907 C CA . VAL A 1 118 ? -22.476 -2.511 8.197 1.00 93.06 118 VAL A CA 1
ATOM 908 C C . VAL A 1 118 ? -21.372 -3.429 8.702 1.00 93.06 118 VAL A C 1
ATOM 910 O O . VAL A 1 118 ? -21.305 -4.588 8.299 1.00 93.06 118 VAL A O 1
ATOM 913 N N . PHE A 1 119 ? -20.528 -2.908 9.586 1.00 94.06 119 PHE A N 1
ATOM 914 C CA . PHE A 1 119 ? -19.503 -3.673 10.287 1.00 94.06 119 PHE A CA 1
ATOM 915 C C . PHE A 1 119 ? -19.846 -3.698 11.773 1.00 94.06 119 PHE A C 1
ATOM 917 O O . PHE A 1 119 ? -20.005 -2.652 12.395 1.00 94.06 119 PHE A O 1
ATOM 924 N N . THR A 1 120 ? -19.978 -4.881 12.353 1.00 94.19 120 THR A N 1
ATOM 925 C CA . THR A 1 120 ? -20.387 -5.085 13.745 1.00 94.19 120 THR A CA 1
ATOM 926 C C . THR A 1 120 ? -19.241 -5.636 14.578 1.00 94.19 120 THR A C 1
ATOM 928 O O . THR A 1 120 ? -18.611 -6.625 14.208 1.00 94.19 120 THR A O 1
ATOM 931 N N . HIS A 1 121 ? -18.972 -5.008 15.718 1.00 93.81 121 HIS A N 1
ATOM 932 C CA . HIS A 1 121 ? -18.028 -5.513 16.708 1.00 93.81 121 HIS A CA 1
ATOM 933 C C . HIS A 1 121 ? -18.743 -5.753 18.036 1.00 93.81 121 HIS A C 1
ATOM 935 O O . HIS A 1 121 ? -19.254 -4.815 18.656 1.00 93.81 121 HIS A O 1
ATOM 941 N N . GLU A 1 122 ? -18.762 -7.008 18.477 1.00 91.94 122 GLU A N 1
ATOM 942 C CA . GLU A 1 122 ? -19.280 -7.404 19.784 1.00 91.94 122 GLU A CA 1
ATOM 943 C C . GLU A 1 122 ? -18.166 -7.382 20.833 1.00 91.94 122 GLU A C 1
ATOM 945 O O . GLU A 1 122 ? -17.049 -7.834 20.591 1.00 91.94 122 GLU A O 1
ATOM 950 N N . SER A 1 123 ? -18.468 -6.865 22.026 1.00 90.88 123 SER A N 1
ATOM 951 C CA . SER A 1 123 ? -17.476 -6.798 23.098 1.00 90.88 123 SER A CA 1
ATOM 952 C C . SER A 1 123 ? -17.020 -8.200 23.514 1.00 90.88 123 SER A C 1
ATOM 954 O O . SER A 1 123 ? -17.844 -9.062 23.807 1.00 90.88 123 SER A O 1
ATOM 956 N N . GLY A 1 124 ? -15.703 -8.406 23.573 1.00 88.00 124 GLY A N 1
ATOM 957 C CA . GLY A 1 124 ? -15.100 -9.681 23.974 1.00 88.00 124 GLY A CA 1
ATOM 958 C C . GLY A 1 124 ? -14.808 -10.649 22.824 1.00 88.00 124 GLY A C 1
ATOM 959 O O . GLY A 1 124 ? -14.284 -11.727 23.094 1.00 88.00 124 GLY A O 1
ATOM 960 N N . TYR A 1 125 ? -15.088 -10.267 21.574 1.00 88.94 125 TYR A N 1
ATOM 961 C CA . TYR A 1 125 ? -14.787 -11.057 20.378 1.00 88.94 125 TYR A CA 1
ATOM 962 C C . TYR A 1 125 ? -13.819 -10.332 19.443 1.00 88.94 125 TYR A C 1
ATOM 964 O O . TYR A 1 125 ? -13.699 -9.111 19.478 1.00 88.94 125 TYR A O 1
ATOM 972 N N . ASP A 1 126 ? -13.146 -11.087 18.576 1.00 88.12 126 ASP A N 1
ATOM 973 C CA . ASP A 1 126 ? -12.282 -10.507 17.550 1.00 88.12 126 ASP A CA 1
ATOM 974 C C . ASP A 1 126 ? -13.113 -9.828 16.455 1.00 88.12 126 ASP A C 1
ATOM 976 O O . ASP A 1 126 ? -14.006 -10.429 15.851 1.00 88.12 126 ASP A O 1
ATOM 980 N N . PHE A 1 127 ? -12.767 -8.582 16.134 1.00 89.75 127 PHE A N 1
ATOM 981 C CA . PHE A 1 127 ? -13.327 -7.860 14.996 1.00 89.75 127 PHE A CA 1
ATOM 982 C C . PHE A 1 127 ? -12.594 -8.243 13.706 1.00 89.75 127 PHE A C 1
ATOM 984 O O . PHE A 1 127 ? -11.580 -7.642 13.345 1.00 89.75 127 PHE A O 1
ATOM 991 N N . LYS A 1 128 ? -13.082 -9.278 13.016 1.00 89.56 128 LYS A N 1
ATOM 992 C CA . LYS A 1 128 ? -12.476 -9.749 11.763 1.00 89.56 128 LYS A CA 1
ATOM 993 C C . LYS A 1 128 ? -12.968 -8.939 10.566 1.00 89.56 128 LYS A C 1
ATOM 995 O O . LYS A 1 128 ? -14.162 -8.685 10.431 1.00 89.56 128 LYS A O 1
ATOM 1000 N N . ILE A 1 129 ? -12.033 -8.567 9.694 1.00 89.19 129 ILE A N 1
ATOM 1001 C CA . ILE A 1 129 ? -12.291 -7.875 8.432 1.00 89.19 129 ILE A CA 1
ATOM 1002 C C . ILE A 1 129 ? -11.536 -8.612 7.327 1.00 89.19 129 ILE A C 1
ATOM 1004 O O . ILE A 1 129 ? -10.330 -8.835 7.420 1.00 89.19 129 ILE A O 1
ATOM 1008 N N . ASN A 1 130 ? -12.248 -8.964 6.267 1.00 89.38 130 ASN A N 1
ATOM 1009 C CA . ASN A 1 130 ? -11.726 -9.633 5.089 1.00 89.38 130 ASN A CA 1
ATOM 1010 C C . ASN A 1 130 ? -11.409 -8.597 4.003 1.00 89.38 130 ASN A C 1
ATOM 1012 O O . ASN A 1 130 ? -12.319 -7.974 3.446 1.00 89.38 130 ASN A O 1
ATOM 1016 N N . LEU A 1 131 ? -10.122 -8.436 3.683 1.00 87.38 131 LEU A N 1
ATOM 1017 C CA . LEU A 1 131 ? -9.643 -7.612 2.573 1.00 87.38 131 LEU A CA 1
ATOM 1018 C C . LEU A 1 131 ? -9.386 -8.495 1.347 1.00 87.38 131 LEU A C 1
ATOM 1020 O O . LEU A 1 131 ? -8.517 -9.363 1.363 1.00 87.38 131 LEU A O 1
ATOM 1024 N N . THR A 1 132 ? -10.127 -8.253 0.271 1.00 89.12 132 THR A N 1
ATOM 1025 C CA . THR A 1 132 ? -9.921 -8.904 -1.027 1.00 89.12 132 THR A CA 1
ATOM 1026 C C . THR A 1 132 ? -9.274 -7.927 -1.997 1.00 89.12 132 THR A C 1
ATOM 1028 O O . THR A 1 132 ? -9.715 -6.784 -2.107 1.00 89.12 132 THR A O 1
ATOM 1031 N N . THR A 1 133 ? -8.264 -8.399 -2.725 1.00 89.25 133 THR A N 1
ATOM 1032 C CA . THR A 1 133 ? -7.530 -7.622 -3.732 1.00 89.25 133 THR A CA 1
ATOM 1033 C C . THR A 1 133 ? -7.733 -8.250 -5.105 1.00 89.25 133 THR A C 1
ATOM 1035 O O . THR A 1 133 ? -7.320 -9.390 -5.330 1.00 89.25 133 THR A O 1
ATOM 1038 N N . ASP A 1 134 ? -8.322 -7.506 -6.038 1.00 93.19 134 ASP A N 1
ATOM 1039 C CA . ASP A 1 134 ? -8.455 -7.918 -7.433 1.00 93.19 134 ASP A CA 1
ATOM 1040 C C . ASP A 1 134 ? -7.270 -7.404 -8.269 1.00 93.19 134 ASP A C 1
ATOM 1042 O O . ASP A 1 134 ? -7.206 -6.248 -8.698 1.00 93.19 134 ASP A O 1
ATOM 1046 N N . PHE A 1 135 ? -6.301 -8.289 -8.519 1.00 91.50 135 PHE A N 1
ATOM 1047 C CA . PHE A 1 135 ? -5.137 -7.961 -9.345 1.00 91.50 135 PHE A CA 1
ATOM 1048 C C . PHE A 1 135 ? -5.488 -7.748 -10.822 1.00 91.50 135 PHE A C 1
ATOM 1050 O O . PHE A 1 135 ? -4.772 -7.023 -11.511 1.00 91.50 135 PHE A O 1
ATOM 1057 N N . ARG A 1 136 ? -6.582 -8.333 -11.325 1.00 93.62 136 ARG A N 1
ATOM 1058 C CA . ARG A 1 136 ? -7.029 -8.082 -12.699 1.00 93.62 136 ARG A CA 1
ATOM 1059 C C . ARG A 1 136 ? -7.468 -6.630 -12.840 1.00 93.62 136 ARG A C 1
ATOM 1061 O O . ARG A 1 136 ? -7.086 -5.981 -13.810 1.00 93.62 136 ARG A O 1
ATOM 1068 N N . GLU A 1 137 ? -8.209 -6.118 -11.862 1.00 95.81 137 GLU A N 1
ATOM 1069 C CA . GLU A 1 137 ? -8.588 -4.705 -11.824 1.00 95.81 137 GLU A CA 1
ATOM 1070 C C . GLU A 1 137 ? -7.375 -3.798 -11.593 1.00 95.81 137 G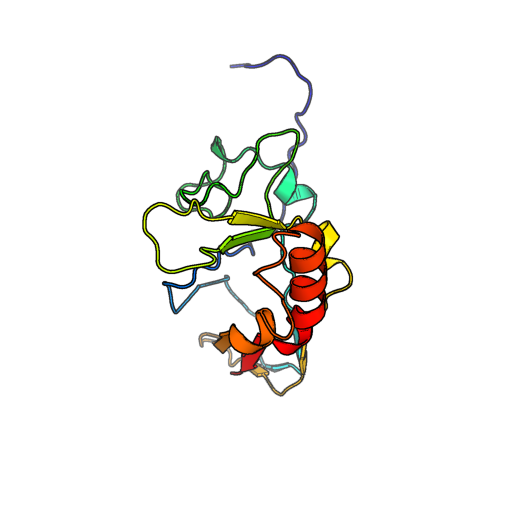LU A C 1
ATOM 1072 O O . GLU A 1 137 ? -7.256 -2.763 -12.248 1.00 95.81 137 GLU A O 1
ATOM 1077 N N . MET A 1 138 ? -6.412 -4.217 -10.762 1.00 94.38 138 MET A N 1
ATOM 1078 C CA . MET A 1 138 ? -5.181 -3.449 -10.525 1.00 94.38 138 MET A CA 1
ATOM 1079 C C . MET A 1 138 ? -4.422 -3.183 -11.829 1.00 94.38 138 MET A C 1
ATOM 1081 O O . MET A 1 138 ? -4.012 -2.050 -12.089 1.00 94.38 138 MET A O 1
ATOM 1085 N N . PHE A 1 139 ? -4.291 -4.204 -12.679 1.00 94.31 139 PHE A N 1
ATOM 1086 C CA . PHE A 1 139 ? -3.582 -4.116 -13.957 1.00 94.31 139 PHE A CA 1
ATOM 1087 C C . PHE A 1 139 ? -4.490 -3.808 -15.156 1.00 94.31 139 PHE A C 1
ATOM 1089 O O . PHE A 1 139 ? -4.046 -3.868 -16.305 1.00 94.31 139 PHE A O 1
ATOM 1096 N N . ARG A 1 140 ? -5.756 -3.438 -14.926 1.00 95.94 140 ARG A N 1
ATOM 1097 C CA . ARG A 1 140 ? -6.691 -3.110 -16.006 1.00 95.94 140 ARG A CA 1
ATOM 1098 C C . ARG A 1 140 ? -6.158 -1.943 -16.837 1.00 95.94 140 ARG A C 1
ATOM 1100 O O . ARG A 1 140 ? -5.886 -0.863 -16.311 1.00 95.94 140 ARG A O 1
ATOM 1107 N N . ASN A 1 141 ? -6.064 -2.150 -18.151 1.00 94.75 141 ASN A N 1
ATOM 1108 C CA . ASN A 1 141 ? -5.551 -1.174 -19.121 1.00 94.75 141 ASN A CA 1
ATOM 1109 C C . ASN A 1 141 ? -4.112 -0.697 -18.837 1.00 94.75 141 ASN A C 1
ATOM 1111 O O . ASN A 1 141 ? -3.745 0.414 -19.224 1.00 94.75 141 ASN A O 1
ATOM 1115 N N . VAL A 1 142 ? -3.302 -1.512 -18.157 1.00 93.88 142 VAL A N 1
ATOM 1116 C CA . VAL A 1 142 ? -1.859 -1.290 -18.028 1.00 93.88 142 VAL A CA 1
ATOM 1117 C C . VAL A 1 142 ? -1.163 -2.018 -19.177 1.00 93.88 142 VAL A C 1
ATOM 1119 O O . VAL A 1 142 ? -1.127 -3.246 -19.209 1.00 93.88 142 VAL A O 1
ATOM 1122 N N . ASP A 1 143 ? -0.613 -1.266 -20.130 1.00 91.38 143 ASP A N 1
ATOM 1123 C CA . ASP A 1 143 ? 0.179 -1.838 -21.221 1.00 91.38 143 ASP A CA 1
ATOM 1124 C C . ASP A 1 143 ? 1.615 -2.107 -20.760 1.00 91.38 143 ASP A C 1
ATOM 1126 O O . ASP A 1 143 ? 2.484 -1.244 -20.862 1.00 91.38 143 ASP A O 1
ATOM 1130 N N . LEU A 1 144 ? 1.863 -3.319 -20.259 1.00 88.81 144 LEU A N 1
ATOM 1131 C CA . LEU A 1 144 ? 3.184 -3.758 -19.798 1.00 88.81 144 LEU A CA 1
ATOM 1132 C C . LEU A 1 144 ? 4.211 -3.943 -20.933 1.00 88.81 144 LEU A C 1
ATOM 1134 O O . LEU A 1 144 ? 5.384 -4.187 -20.654 1.00 88.81 144 LEU A O 1
ATOM 1138 N N . SER A 1 145 ? 3.812 -3.833 -22.205 1.00 85.19 145 SER A N 1
ATOM 1139 C CA . SER A 1 145 ? 4.735 -3.992 -23.336 1.00 85.19 145 SER A CA 1
ATOM 1140 C C . SER A 1 145 ? 5.551 -2.728 -23.626 1.00 85.19 145 SER A C 1
ATOM 1142 O O . SER A 1 145 ? 6.681 -2.829 -24.100 1.00 85.19 145 SER A O 1
ATOM 1144 N N . SER A 1 146 ? 5.021 -1.549 -23.279 1.00 83.06 146 SER A N 1
ATOM 1145 C CA . SER A 1 146 ? 5.642 -0.249 -23.571 1.00 83.06 146 SER A CA 1
ATOM 1146 C C . SER A 1 146 ? 6.955 0.002 -22.822 1.00 83.06 146 SER A C 1
ATOM 1148 O O . SER A 1 146 ? 7.772 0.808 -23.260 1.00 83.06 146 SER A O 1
ATOM 1150 N N . GLY A 1 147 ? 7.158 -0.665 -21.682 1.00 80.88 147 GLY A N 1
ATOM 1151 C CA . GLY A 1 147 ? 8.272 -0.399 -20.766 1.00 80.88 147 GLY A CA 1
ATOM 1152 C C . GLY A 1 147 ? 8.165 0.935 -20.013 1.00 80.88 147 GLY A C 1
ATOM 1153 O O . GLY A 1 147 ? 9.107 1.314 -19.319 1.00 80.88 147 GLY A O 1
ATOM 1154 N N . ASP A 1 148 ? 7.049 1.661 -20.135 1.00 90.94 148 ASP A N 1
ATOM 1155 C CA . ASP A 1 148 ? 6.864 2.959 -19.486 1.00 90.94 148 ASP A CA 1
ATOM 1156 C C . ASP A 1 148 ? 6.393 2.789 -18.034 1.00 90.94 148 ASP A C 1
ATOM 1158 O O . ASP A 1 148 ? 5.202 2.816 -17.715 1.00 90.94 148 ASP A O 1
ATOM 1162 N N . ILE A 1 149 ? 7.367 2.631 -17.135 1.00 92.44 149 ILE A N 1
ATOM 1163 C CA . ILE A 1 149 ? 7.149 2.478 -15.690 1.00 92.44 149 ILE A CA 1
ATOM 1164 C C . ILE A 1 149 ? 6.322 3.635 -15.112 1.00 92.44 149 ILE A C 1
ATOM 1166 O O . ILE A 1 149 ? 5.500 3.412 -14.219 1.00 92.44 149 ILE A O 1
ATOM 1170 N N . SER A 1 150 ? 6.516 4.866 -15.597 1.00 94.12 150 SER A N 1
ATOM 1171 C CA . SER A 1 150 ? 5.777 6.026 -15.095 1.00 94.12 150 SER A CA 1
ATOM 1172 C C . SER A 1 150 ? 4.298 5.912 -15.459 1.00 94.12 150 SER A C 1
ATOM 1174 O O . SER A 1 150 ? 3.441 5.994 -14.573 1.00 94.12 150 SER A O 1
ATOM 1176 N N . ALA A 1 151 ? 3.998 5.597 -16.723 1.00 94.56 151 ALA A N 1
ATOM 1177 C CA . ALA A 1 151 ? 2.631 5.359 -17.172 1.00 94.56 151 ALA A CA 1
ATOM 1178 C C . ALA A 1 151 ? 1.973 4.179 -16.437 1.00 94.56 151 ALA A C 1
ATOM 1180 O O . ALA A 1 151 ? 0.797 4.265 -16.064 1.00 94.56 151 ALA A O 1
ATOM 1181 N N . TRP A 1 152 ? 2.718 3.099 -16.170 1.00 95.25 152 TRP A N 1
ATOM 1182 C CA . TRP A 1 152 ? 2.215 1.967 -15.387 1.00 95.25 152 TRP A CA 1
ATOM 1183 C C . TRP A 1 152 ? 1.842 2.384 -13.973 1.00 95.25 152 TRP A C 1
ATOM 1185 O O . TRP A 1 152 ? 0.729 2.098 -13.534 1.00 95.25 152 TRP A O 1
ATOM 1195 N N . LYS A 1 153 ? 2.736 3.093 -13.270 1.00 95.31 153 LYS A N 1
ATOM 1196 C CA . LYS A 1 153 ? 2.475 3.580 -11.912 1.00 95.31 153 LYS A CA 1
ATOM 1197 C C . LYS A 1 153 ? 1.214 4.439 -11.865 1.00 95.31 153 LYS A C 1
ATOM 1199 O O . LYS A 1 153 ? 0.338 4.175 -11.044 1.00 95.31 153 LYS A O 1
ATOM 1204 N N . THR A 1 154 ? 1.093 5.419 -12.763 1.00 94.25 154 THR A N 1
ATOM 1205 C CA . THR A 1 154 ? -0.081 6.302 -12.829 1.00 94.25 154 THR A CA 1
ATOM 1206 C C . THR A 1 154 ? -1.368 5.512 -13.043 1.00 94.25 154 THR A C 1
ATOM 1208 O O . THR A 1 154 ? -2.365 5.761 -12.364 1.00 94.25 154 THR A O 1
ATOM 1211 N N . ARG A 1 155 ? -1.361 4.532 -13.955 1.00 95.19 155 ARG A N 1
ATOM 1212 C CA . ARG A 1 155 ? -2.546 3.710 -14.228 1.00 95.19 155 ARG A CA 1
ATOM 1213 C C . ARG A 1 155 ? -2.898 2.792 -13.056 1.00 95.19 155 ARG A C 1
ATOM 1215 O O . ARG A 1 155 ? -4.073 2.701 -12.715 1.00 95.19 155 ARG A O 1
ATOM 1222 N N . ILE A 1 156 ? -1.904 2.162 -12.429 1.00 95.31 156 ILE A N 1
ATOM 1223 C CA . ILE A 1 156 ? -2.094 1.289 -11.262 1.00 95.31 156 ILE A CA 1
ATOM 1224 C C . ILE A 1 156 ? -2.728 2.077 -10.115 1.00 95.31 156 ILE A C 1
ATOM 1226 O O . ILE A 1 156 ? -3.753 1.646 -9.597 1.00 95.31 156 ILE A O 1
ATOM 1230 N N . VAL A 1 157 ? -2.184 3.252 -9.769 1.00 94.25 157 VAL A N 1
ATOM 1231 C CA . VAL A 1 157 ? -2.739 4.124 -8.716 1.00 94.25 157 VAL A CA 1
ATOM 1232 C C . VAL A 1 157 ? -4.187 4.504 -9.021 1.00 94.25 157 VAL A C 1
ATOM 1234 O O . VAL A 1 157 ? -5.045 4.390 -8.148 1.00 94.25 157 VAL A O 1
ATOM 1237 N N . ALA A 1 158 ? -4.481 4.886 -10.267 1.00 93.31 158 ALA A N 1
ATOM 1238 C CA . ALA A 1 158 ? -5.834 5.247 -10.688 1.00 93.31 158 ALA A CA 1
ATOM 1239 C C . ALA A 1 158 ? -6.842 4.086 -10.576 1.00 93.31 158 ALA A C 1
ATOM 1241 O O . ALA A 1 158 ? -8.036 4.327 -10.406 1.00 93.31 158 ALA A O 1
ATOM 1242 N N . ASN A 1 159 ? -6.380 2.835 -10.659 1.00 94.06 159 ASN A N 1
ATOM 1243 C CA . ASN A 1 159 ? -7.231 1.654 -10.529 1.00 94.06 159 ASN A CA 1
ATOM 1244 C C . ASN A 1 159 ? -7.497 1.261 -9.063 1.00 94.06 159 ASN A C 1
ATOM 1246 O O . ASN A 1 159 ? -8.519 0.631 -8.796 1.00 94.06 159 ASN A O 1
ATOM 1250 N N . LEU A 1 160 ? -6.630 1.637 -8.109 1.00 91.62 160 LEU A N 1
ATOM 1251 C CA . LEU A 1 160 ? -6.680 1.162 -6.713 1.00 91.62 160 LEU A CA 1
ATOM 1252 C C . LEU A 1 160 ? -8.045 1.277 -6.017 1.00 91.62 160 LEU A C 1
ATOM 1254 O O . LEU A 1 160 ? -8.400 0.326 -5.321 1.00 91.62 160 LEU A O 1
ATOM 1258 N N . PRO A 1 161 ? -8.853 2.341 -6.201 1.00 89.62 161 PRO A N 1
ATOM 1259 C CA . PRO A 1 161 ? -10.169 2.414 -5.563 1.00 89.62 161 PRO A CA 1
ATOM 1260 C C . PRO A 1 161 ? -11.118 1.262 -5.934 1.00 89.62 161 PRO A C 1
ATOM 1262 O O . PRO A 1 161 ? -12.057 0.992 -5.200 1.00 89.62 161 PRO A O 1
ATOM 1265 N N . GLN A 1 162 ? -10.899 0.600 -7.075 1.00 90.62 162 GLN A N 1
ATOM 1266 C CA . GLN A 1 162 ? -11.701 -0.539 -7.544 1.00 90.62 162 GLN A CA 1
ATOM 1267 C C . GLN A 1 162 ? -11.037 -1.896 -7.262 1.00 90.62 162 GLN A C 1
ATOM 1269 O O . GLN A 1 162 ? -11.642 -2.939 -7.487 1.00 90.62 162 GLN A O 1
ATOM 1274 N N . VAL A 1 163 ? -9.787 -1.892 -6.794 1.00 92.06 163 VAL A N 1
ATOM 1275 C CA . VAL A 1 163 ? -8.998 -3.106 -6.544 1.00 92.06 163 VAL A CA 1
ATOM 1276 C C . VAL A 1 163 ? -9.401 -3.778 -5.243 1.00 92.06 163 VAL A C 1
ATOM 1278 O O . VAL A 1 163 ? -9.374 -5.005 -5.145 1.00 92.06 163 VAL A O 1
ATOM 1281 N N . PHE A 1 164 ? -9.718 -2.978 -4.230 1.00 88.19 164 PHE A N 1
ATOM 1282 C CA . PHE A 1 164 ? -9.940 -3.475 -2.885 1.00 88.19 164 PHE A CA 1
ATOM 1283 C C . PHE A 1 164 ? -11.423 -3.595 -2.591 1.00 88.19 164 PHE A C 1
ATOM 1285 O O . PHE A 1 164 ? -12.196 -2.664 -2.803 1.00 88.19 164 PHE A O 1
ATOM 1292 N N . ARG A 1 165 ? -11.795 -4.738 -2.025 1.00 89.62 165 ARG A N 1
ATOM 1293 C CA . ARG A 1 165 ? -13.106 -4.953 -1.429 1.00 89.62 165 ARG A CA 1
ATOM 1294 C C . ARG A 1 165 ? -12.927 -5.372 0.015 1.00 89.62 165 ARG A C 1
ATOM 1296 O O . ARG A 1 165 ? -12.142 -6.269 0.314 1.00 89.62 165 ARG A O 1
ATOM 1303 N N . VAL A 1 166 ? -13.689 -4.736 0.890 1.00 90.25 166 VAL A N 1
ATOM 1304 C CA . VAL A 1 166 ? -13.671 -5.008 2.325 1.00 90.25 166 VAL A CA 1
ATOM 1305 C C . VAL A 1 166 ? -15.002 -5.645 2.696 1.00 90.25 166 VAL A C 1
ATOM 1307 O O . VAL A 1 166 ? -16.060 -5.202 2.255 1.00 90.25 166 VAL A O 1
ATOM 1310 N N . THR A 1 167 ? -14.960 -6.709 3.479 1.00 90.06 167 THR A N 1
ATOM 1311 C CA . THR A 1 167 ? -16.154 -7.383 4.001 1.00 90.06 167 THR A CA 1
ATOM 1312 C C . THR A 1 167 ? -15.904 -7.792 5.441 1.00 90.06 167 THR A C 1
ATOM 1314 O O . THR A 1 167 ? -14.749 -7.914 5.843 1.00 90.06 167 THR A O 1
ATOM 1317 N N . GLN A 1 168 ? -16.968 -7.980 6.210 1.00 89.50 168 GLN A N 1
ATOM 1318 C CA . GLN A 1 168 ? -16.909 -8.663 7.493 1.00 89.50 168 GLN A CA 1
ATOM 1319 C C . GLN A 1 168 ? -17.496 -10.058 7.323 1.00 89.50 168 GLN A C 1
ATOM 1321 O O . GLN A 1 168 ? -18.610 -10.143 6.760 1.00 89.50 168 GLN A O 1
#

Secondary structure (DSSP, 8-state):
----SS----------------TT-S----------EEEEEEEE--S--HHHHT--GGGSPTT-TTS--TT--B--TTT-B-SEEEEE-SSS-TTSPPEEEEE-GGGGTT--EEEEEEEEE-TTS----EEEE-HHHHTTT--TTS--HHHHHHHHHHHHHHHEEEE-

Sequence (168 aa):
KTWGPGGDTTQTTFTDDFLLIRRTVVEYPIGTFRPSGAFDAVHFQVGLPDAAQQVIPALAPTGHPLRPQSEGLWLGRDTGFVALKLVLTRDTFSSTAPDTLLFHQPDFTTVQLQQTGVFTHESGYDFKINLTTDFREMFRNVDLSSGDISAWKTRIVANLPQVFRVTQ

Radius of gyration: 18.7 Å; chains: 1; bounding box: 50×33×50 Å

Foldseek 3Di:
DDDDDDDDPDDDDDDQQDDDDDPPDQDDDRDDDADFDKDFKDWDAQADPPVLQQDPQCPDDPPRPSHQDPLRQQPDRVQGGFSDWDWADLDPDPPGHTDIATHHSVLQPVPIQMDGDIQGDDGPDDRDKGKAFAVCLLCPPPDSPVVPSVSSSNSNSVSVNVGIDMDD

pLDDT: mean 86.12, std 11.63, range [34.41, 95.94]